Protein AF-A0A6J6CM61-F1 (afdb_monomer_lite)

Sequence (109 aa):
MPRGILTTISLKLTKDISLEEARSFYRDFFIETPFVSLLPDDQMPKTSSLTGSNFAQMQIAIDQHTKRFTVSIAIDNLGKGASAQAIQNANLMCGYDVTSGLLGNGLGA

Structure (mmCIF, N/CA/C/O backbone):
data_AF-A0A6J6CM61-F1
#
_entry.id   AF-A0A6J6CM61-F1
#
loop_
_atom_site.group_PDB
_atom_site.id
_atom_site.type_symbol
_atom_site.label_atom_id
_atom_site.label_alt_id
_atom_site.label_comp_id
_atom_site.label_asym_id
_atom_site.label_entity_id
_atom_site.label_seq_id
_atom_site.pdbx_PDB_ins_code
_atom_site.Cartn_x
_atom_site.Cartn_y
_atom_site.Cartn_z
_atom_site.occupancy
_atom_site.B_iso_or_equiv
_atom_site.auth_seq_id
_atom_site.auth_comp_id
_atom_site.auth_asym_id
_atom_site.auth_atom_id
_atom_site.pdbx_PDB_model_num
ATOM 1 N N . MET A 1 1 ? 11.833 -15.558 2.838 1.00 61.81 1 MET A N 1
ATOM 2 C CA . MET A 1 1 ? 11.469 -14.705 1.685 1.00 61.81 1 MET A CA 1
ATOM 3 C C . MET A 1 1 ? 12.610 -13.731 1.430 1.00 61.81 1 MET A C 1
ATOM 5 O O . MET A 1 1 ? 13.032 -13.114 2.398 1.00 61.81 1 MET A O 1
ATOM 9 N N . PRO A 1 2 ? 13.136 -13.610 0.199 1.00 84.56 2 PRO A N 1
ATOM 10 C CA . PRO A 1 2 ? 14.241 -12.692 -0.097 1.00 84.56 2 PRO A CA 1
ATOM 11 C C . PRO A 1 2 ? 13.803 -11.229 -0.288 1.00 84.56 2 PRO A C 1
ATOM 13 O O . PRO A 1 2 ? 14.654 -10.346 -0.285 1.00 84.56 2 PRO A O 1
ATOM 16 N N . ARG A 1 3 ? 12.503 -10.964 -0.484 1.00 92.12 3 ARG A N 1
ATOM 17 C CA . ARG A 1 3 ? 11.947 -9.627 -0.731 1.00 92.12 3 ARG A CA 1
ATOM 18 C C . ARG A 1 3 ? 10.656 -9.410 0.053 1.00 92.12 3 ARG A C 1
ATOM 20 O O . ARG A 1 3 ? 9.928 -10.367 0.316 1.00 92.12 3 ARG A O 1
ATOM 27 N N . GLY A 1 4 ? 10.389 -8.155 0.390 1.00 96.44 4 GLY A N 1
ATOM 28 C CA . GLY A 1 4 ? 9.172 -7.696 1.046 1.00 96.44 4 GLY A CA 1
ATOM 29 C C . GLY A 1 4 ? 9.428 -6.859 2.296 1.00 96.44 4 GLY A C 1
ATOM 30 O O . GLY A 1 4 ? 10.282 -7.196 3.111 1.00 96.44 4 GLY A O 1
ATOM 31 N N . ILE A 1 5 ? 8.635 -5.804 2.476 1.00 98.25 5 ILE A N 1
ATOM 32 C CA . ILE A 1 5 ? 8.449 -5.122 3.763 1.00 98.25 5 ILE A CA 1
ATOM 33 C C . ILE A 1 5 ? 6.963 -5.175 4.103 1.00 98.25 5 ILE A C 1
ATOM 35 O O . ILE A 1 5 ? 6.131 -4.814 3.273 1.00 98.25 5 ILE A O 1
ATOM 39 N N . LEU A 1 6 ? 6.652 -5.614 5.323 1.00 98.12 6 LEU A N 1
ATOM 40 C CA . LEU A 1 6 ? 5.339 -5.462 5.942 1.00 98.12 6 LEU A CA 1
ATOM 41 C C . LEU A 1 6 ? 5.487 -4.501 7.120 1.00 98.12 6 LEU A C 1
ATOM 43 O O . LEU A 1 6 ? 6.140 -4.826 8.111 1.00 98.12 6 LEU A O 1
ATOM 47 N N . THR A 1 7 ? 4.867 -3.334 7.021 1.00 98.38 7 THR A N 1
ATOM 48 C CA . THR A 1 7 ? 4.858 -2.331 8.086 1.00 98.38 7 THR A CA 1
ATOM 49 C C . THR A 1 7 ? 3.507 -2.352 8.777 1.00 98.38 7 THR A C 1
ATOM 51 O O . THR A 1 7 ? 2.476 -2.318 8.112 1.00 98.38 7 THR A O 1
ATOM 54 N N . THR A 1 8 ? 3.507 -2.375 10.110 1.00 97.94 8 THR A N 1
ATOM 55 C CA . THR A 1 8 ? 2.302 -2.178 10.924 1.00 97.94 8 THR A CA 1
ATOM 56 C C . THR A 1 8 ? 2.480 -0.927 11.770 1.00 97.94 8 THR A C 1
ATOM 58 O O . THR A 1 8 ? 3.366 -0.862 12.619 1.00 97.94 8 THR A O 1
ATOM 61 N N . ILE A 1 9 ? 1.651 0.078 11.516 1.00 98.25 9 ILE A N 1
ATOM 62 C CA . ILE A 1 9 ? 1.662 1.369 12.199 1.00 98.25 9 ILE A CA 1
ATOM 63 C C . ILE A 1 9 ? 0.496 1.366 13.179 1.00 98.25 9 ILE A C 1
ATOM 65 O O . ILE A 1 9 ? -0.643 1.215 12.753 1.00 98.25 9 ILE A O 1
ATOM 69 N N . SER A 1 10 ? 0.767 1.536 14.474 1.00 97.56 10 SER A N 1
ATOM 70 C CA . SER A 1 10 ? -0.263 1.599 15.516 1.00 97.56 10 SER A CA 1
ATOM 71 C C . SER A 1 10 ? -0.272 2.971 16.181 1.00 97.56 10 SER A C 1
ATOM 73 O O . SER A 1 10 ? 0.754 3.455 16.659 1.00 97.56 10 SER A O 1
ATOM 75 N N . LEU A 1 11 ? -1.441 3.602 16.224 1.00 96.81 11 LEU A N 1
ATOM 76 C CA . LEU A 1 11 ? -1.651 4.964 16.708 1.00 96.81 11 LEU A CA 1
ATOM 77 C C . LEU A 1 11 ? -2.824 4.988 17.690 1.00 96.81 11 LEU A C 1
ATOM 79 O O . LEU A 1 11 ? -3.737 4.166 17.609 1.00 96.81 11 LEU A O 1
ATOM 83 N N . LYS A 1 12 ? -2.800 5.917 18.648 1.00 97.44 12 LYS A N 1
ATOM 84 C CA . LYS A 1 12 ? -3.941 6.155 19.541 1.00 97.44 12 LYS A CA 1
ATOM 85 C C . LYS A 1 12 ? -4.836 7.217 18.913 1.00 97.44 12 LYS A C 1
ATOM 87 O O . LYS A 1 12 ? -4.350 8.294 18.578 1.00 97.44 12 LYS A O 1
ATOM 92 N N . LEU A 1 13 ? -6.124 6.927 18.785 1.00 96.56 13 LEU A N 1
ATOM 93 C CA . LEU A 1 13 ? -7.107 7.892 18.313 1.00 96.56 13 LEU A CA 1
ATOM 94 C C . LEU A 1 13 ? -7.338 8.975 19.372 1.00 96.56 13 LEU A C 1
ATOM 96 O O . LEU A 1 13 ? -7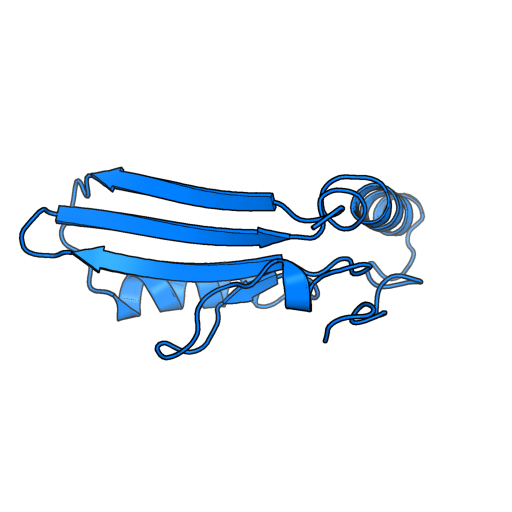.540 8.687 20.554 1.00 96.56 13 LEU A O 1
ATOM 100 N N . THR A 1 14 ? -7.301 10.232 18.936 1.00 95.81 14 THR A N 1
ATOM 101 C CA . THR A 1 14 ? -7.628 11.408 19.760 1.00 95.81 14 THR A CA 1
ATOM 102 C C . THR A 1 14 ? -9.098 11.806 19.647 1.00 95.81 14 THR A C 1
ATOM 104 O O . THR A 1 14 ? -9.598 12.551 20.487 1.00 95.81 14 THR A O 1
ATOM 107 N N . LYS A 1 15 ? -9.789 11.298 18.624 1.00 93.94 15 LYS A N 1
ATOM 108 C CA . LYS A 1 15 ? -11.218 11.467 18.362 1.00 93.94 15 LYS A CA 1
ATOM 109 C C . LYS A 1 15 ? -11.796 10.129 17.932 1.00 93.94 15 LYS A C 1
ATOM 111 O O . LYS A 1 15 ? -11.089 9.331 17.318 1.00 93.94 15 LYS A O 1
ATOM 116 N N . ASP A 1 16 ? -13.063 9.908 18.242 1.00 93.31 16 ASP A N 1
ATOM 117 C CA . ASP A 1 16 ? -13.760 8.713 17.788 1.00 93.31 16 ASP A CA 1
ATOM 118 C C . ASP A 1 16 ? -14.116 8.885 16.309 1.00 93.31 16 ASP A C 1
ATOM 120 O O . ASP A 1 16 ? -14.725 9.882 15.926 1.00 93.31 16 ASP A O 1
ATOM 124 N N . ILE A 1 17 ? -13.667 7.934 15.491 1.00 95.94 17 ILE A N 1
ATOM 125 C CA . ILE A 1 17 ? -13.972 7.831 14.063 1.00 95.94 17 ILE A CA 1
ATOM 126 C C . ILE A 1 17 ? -14.396 6.393 13.776 1.00 95.94 17 ILE A C 1
ATOM 128 O O . ILE A 1 17 ? -13.888 5.447 14.391 1.00 95.94 17 ILE A O 1
ATOM 132 N N . SER A 1 18 ? -15.330 6.220 12.854 1.00 95.56 18 SER A N 1
ATOM 133 C CA . SER A 1 18 ? -15.720 4.899 12.377 1.00 95.56 18 SER A CA 1
ATOM 134 C C . SER A 1 18 ? -14.662 4.316 11.434 1.00 95.56 18 SER A C 1
ATOM 136 O O . SER A 1 18 ? -13.856 5.033 10.833 1.00 95.56 18 SER A O 1
ATOM 138 N N . LEU A 1 19 ? -14.667 2.988 11.291 1.00 95.44 19 LEU A N 1
ATOM 139 C CA . LEU A 1 19 ? -13.806 2.311 10.323 1.00 95.44 19 LEU A CA 1
ATOM 140 C C . LEU A 1 19 ? -14.118 2.768 8.890 1.00 95.44 19 LEU A C 1
ATOM 142 O O . LEU A 1 19 ? -13.185 2.991 8.126 1.00 95.44 19 LEU A O 1
ATOM 146 N N . GLU A 1 20 ? -15.394 2.954 8.541 1.00 96.25 20 GLU A N 1
ATOM 147 C CA . GLU A 1 20 ? -15.785 3.367 7.187 1.00 96.25 20 GLU A CA 1
ATOM 148 C C . GLU A 1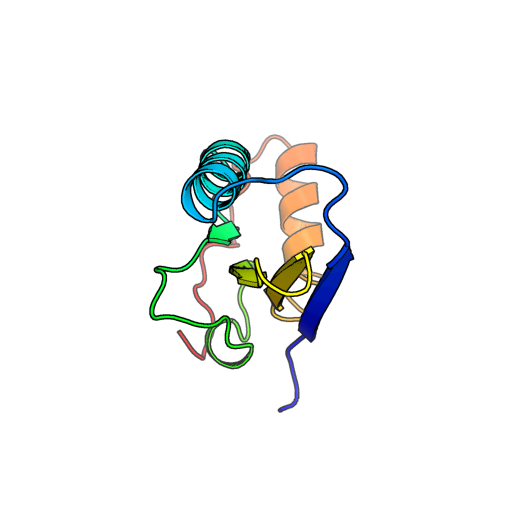 20 ? -15.312 4.786 6.858 1.00 96.25 20 GLU A C 1
ATOM 150 O O . GLU A 1 20 ? -14.754 5.001 5.788 1.00 96.25 20 GLU A O 1
ATOM 155 N N . GLU A 1 21 ? -15.433 5.739 7.789 1.00 96.50 21 GLU A N 1
ATOM 156 C CA . GLU A 1 21 ? -14.889 7.092 7.596 1.00 96.50 21 GLU A CA 1
ATOM 157 C C . GLU A 1 21 ? -13.376 7.054 7.351 1.00 96.50 21 GLU A C 1
ATOM 159 O O . GLU A 1 21 ? -12.871 7.701 6.432 1.00 96.50 21 GLU A O 1
ATOM 164 N N . ALA A 1 22 ? -12.643 6.260 8.139 1.00 95.75 22 ALA A N 1
ATOM 165 C CA . ALA A 1 22 ? -11.207 6.106 7.951 1.00 95.75 22 ALA A CA 1
ATOM 166 C C . ALA A 1 22 ? -10.869 5.440 6.609 1.00 95.75 22 ALA A C 1
ATOM 168 O O . ALA A 1 22 ? -9.943 5.871 5.924 1.00 95.75 22 ALA A O 1
ATOM 169 N N . ARG A 1 23 ? -11.616 4.404 6.211 1.00 96.44 23 ARG A N 1
ATOM 170 C CA . ARG A 1 23 ? -11.432 3.727 4.923 1.00 96.44 23 ARG A CA 1
ATOM 171 C C . ARG A 1 23 ? -11.722 4.669 3.761 1.00 96.44 23 ARG A C 1
ATOM 173 O O . ARG A 1 23 ? -10.894 4.729 2.858 1.00 96.44 23 ARG A O 1
ATOM 180 N N . SER A 1 24 ? -12.815 5.436 3.805 1.00 96.94 24 SER A N 1
ATOM 181 C CA . SER A 1 24 ? -13.144 6.445 2.788 1.00 96.94 24 SER A CA 1
ATOM 182 C C . SER A 1 24 ? -12.015 7.454 2.634 1.00 96.94 24 SER A C 1
ATOM 184 O O . SER A 1 24 ? -11.531 7.632 1.525 1.00 96.94 24 SER A O 1
ATOM 186 N N . PHE A 1 25 ? -11.500 8.006 3.739 1.00 96.31 25 PHE A N 1
ATOM 187 C CA . PHE A 1 25 ? -10.396 8.968 3.692 1.00 96.31 25 PHE A CA 1
ATOM 188 C C . PHE A 1 25 ? -9.188 8.445 2.900 1.00 96.31 25 PHE A C 1
ATOM 190 O O . PHE A 1 25 ? -8.655 9.143 2.041 1.00 96.31 25 PHE A O 1
ATOM 197 N N . TYR A 1 26 ? -8.760 7.206 3.158 1.00 96.88 26 TYR A N 1
ATOM 198 C CA . TYR A 1 26 ? -7.634 6.612 2.433 1.00 96.88 26 TYR A CA 1
ATOM 199 C C . TYR A 1 26 ? -7.977 6.233 0.990 1.00 96.88 26 TYR A C 1
ATOM 201 O O . TYR A 1 26 ? -7.119 6.359 0.117 1.00 96.88 26 TYR A O 1
ATOM 209 N N . ARG A 1 27 ? -9.210 5.781 0.731 1.00 95.75 27 ARG A N 1
ATOM 210 C CA . ARG A 1 27 ? -9.704 5.481 -0.621 1.00 95.75 27 ARG A CA 1
ATOM 211 C C . ARG A 1 27 ? -9.661 6.734 -1.492 1.00 95.75 27 ARG A C 1
ATOM 213 O O . ARG A 1 27 ? -9.089 6.696 -2.573 1.00 95.75 27 ARG A O 1
ATOM 220 N N . ASP A 1 28 ? -10.191 7.834 -0.969 1.00 96.94 28 ASP A N 1
ATOM 221 C CA . ASP A 1 28 ? -10.268 9.125 -1.649 1.00 96.94 28 ASP A CA 1
ATOM 222 C C . ASP A 1 28 ? -8.872 9.724 -1.840 1.00 96.94 28 ASP A C 1
ATOM 224 O O . ASP A 1 28 ? -8.549 10.233 -2.909 1.00 96.94 28 ASP A O 1
ATOM 228 N N . PHE A 1 29 ? -8.000 9.606 -0.833 1.00 97.50 29 PHE A N 1
ATOM 229 C CA . PHE A 1 29 ? -6.624 10.097 -0.922 1.00 97.50 29 PHE A CA 1
ATOM 230 C C . PHE A 1 29 ? -5.809 9.391 -2.017 1.00 97.50 29 PHE A C 1
ATOM 232 O O . PHE A 1 29 ? -5.005 10.028 -2.697 1.00 97.50 29 PHE A O 1
ATOM 239 N N . PHE A 1 30 ? -6.002 8.081 -2.196 1.00 96.62 30 PHE A N 1
ATOM 240 C CA . PHE A 1 30 ? -5.250 7.279 -3.163 1.00 96.62 30 PHE A CA 1
ATOM 241 C C . PHE A 1 30 ? -5.990 7.016 -4.482 1.00 96.62 30 PHE A C 1
ATOM 243 O O . PHE A 1 30 ? -5.453 6.286 -5.311 1.00 96.62 30 PHE A O 1
ATOM 250 N N . ILE A 1 31 ? -7.163 7.614 -4.723 1.00 94.44 31 ILE A N 1
ATOM 251 C CA . ILE A 1 31 ? -8.009 7.285 -5.886 1.00 94.44 31 ILE A CA 1
ATOM 252 C C . ILE A 1 31 ? -7.307 7.500 -7.236 1.00 94.44 31 ILE A C 1
ATOM 254 O O . ILE A 1 31 ? -7.422 6.669 -8.131 1.00 94.44 31 ILE A O 1
ATOM 258 N N . GLU A 1 32 ? -6.493 8.552 -7.344 1.00 92.56 32 GLU A N 1
ATOM 259 C CA . GLU A 1 32 ? -5.707 8.872 -8.546 1.00 92.56 32 GLU A CA 1
ATOM 260 C C . GLU A 1 32 ? -4.310 8.219 -8.543 1.00 92.56 32 GLU A C 1
ATOM 262 O O . GLU A 1 32 ? -3.489 8.463 -9.427 1.00 92.56 32 GLU A O 1
ATOM 267 N N . THR A 1 33 ? -3.982 7.418 -7.523 1.00 93.00 33 THR A N 1
ATOM 268 C CA . THR A 1 33 ? -2.666 6.782 -7.403 1.00 93.00 33 THR A CA 1
ATOM 269 C C . THR A 1 33 ? -2.697 5.366 -7.981 1.00 93.00 33 THR A C 1
ATOM 271 O O . THR A 1 33 ? -3.252 4.464 -7.357 1.00 93.00 33 THR A O 1
ATOM 274 N N . PRO A 1 34 ? -1.995 5.091 -9.095 1.00 93.44 34 PRO A N 1
ATOM 275 C CA . PRO A 1 34 ? -2.080 3.794 -9.773 1.00 93.44 34 PRO A CA 1
ATOM 276 C C . PRO A 1 34 ? -1.417 2.640 -9.007 1.00 93.44 34 PRO A C 1
ATOM 278 O O . PRO A 1 34 ? -1.610 1.482 -9.355 1.00 93.44 34 PRO A O 1
ATOM 281 N N . PHE A 1 35 ? -0.610 2.932 -7.984 1.00 97.06 35 PHE A N 1
ATOM 282 C CA . PHE A 1 35 ? 0.252 1.950 -7.318 1.00 97.06 35 PHE A CA 1
ATOM 283 C C . PHE A 1 35 ? -0.129 1.634 -5.872 1.00 97.06 35 PHE A C 1
ATOM 285 O O . PHE A 1 35 ? 0.587 0.871 -5.227 1.00 97.06 35 PHE A O 1
ATOM 292 N N . VAL A 1 36 ? -1.190 2.226 -5.325 1.00 97.31 36 VAL A N 1
ATOM 293 C CA . VAL A 1 36 ? -1.599 2.002 -3.931 1.00 97.31 36 VAL A CA 1
ATOM 294 C C . VAL A 1 36 ? -3.021 1.474 -3.915 1.00 97.31 36 VAL A C 1
ATOM 296 O O . VAL A 1 36 ? -3.912 2.066 -4.510 1.00 97.31 36 VAL A O 1
ATOM 299 N N . SER A 1 37 ? -3.241 0.363 -3.220 1.00 95.38 37 SER A N 1
ATOM 300 C CA . SER A 1 37 ? -4.566 -0.242 -3.104 1.00 95.38 37 SER A CA 1
ATOM 301 C C . SER A 1 37 ? -4.939 -0.453 -1.644 1.00 95.38 37 SER A C 1
ATOM 303 O O . SER A 1 37 ? -4.274 -1.207 -0.928 1.00 95.38 37 SER A O 1
ATOM 305 N N . LEU A 1 38 ? -6.033 0.183 -1.215 1.00 97.56 38 LEU A N 1
ATOM 306 C CA . LEU A 1 38 ? -6.737 -0.189 0.008 1.00 97.56 38 LEU A CA 1
ATOM 307 C C . LEU A 1 38 ? -7.523 -1.473 -0.262 1.00 97.56 38 LEU A C 1
ATOM 309 O O . LEU A 1 38 ? -8.430 -1.490 -1.092 1.00 97.56 38 LEU A O 1
ATOM 313 N N . LEU A 1 39 ? -7.154 -2.551 0.423 1.00 96.88 39 LEU A N 1
ATOM 314 C CA . LEU A 1 39 ? -7.764 -3.855 0.211 1.00 96.88 39 LEU A CA 1
ATOM 315 C C . LEU A 1 39 ? -9.208 -3.917 0.753 1.00 96.88 39 LEU A C 1
ATOM 317 O O . LEU A 1 39 ? -9.561 -3.184 1.694 1.00 96.88 39 LEU A O 1
ATOM 321 N N . PRO A 1 40 ? -10.048 -4.812 0.197 1.00 94.62 40 PRO A N 1
ATOM 322 C CA . PRO A 1 40 ? -11.331 -5.187 0.793 1.00 94.62 40 PRO A CA 1
ATOM 323 C C . PRO A 1 40 ? -11.179 -5.639 2.251 1.00 94.62 40 PRO A C 1
ATOM 325 O O . PRO A 1 40 ? -10.124 -6.136 2.637 1.00 94.62 40 PRO A O 1
ATOM 328 N N . ASP A 1 41 ? -12.214 -5.444 3.067 1.00 88.81 41 ASP A N 1
ATOM 329 C CA . ASP A 1 41 ? -12.196 -5.649 4.527 1.00 88.81 41 ASP A CA 1
ATOM 330 C C . ASP A 1 41 ? -11.782 -7.070 4.956 1.00 88.81 41 ASP A C 1
ATOM 332 O O . ASP A 1 41 ? -11.233 -7.257 6.038 1.00 88.81 41 ASP A O 1
ATOM 336 N N . ASP A 1 42 ? -12.004 -8.070 4.104 1.00 90.94 42 ASP A N 1
ATOM 337 C CA . ASP A 1 42 ? -11.676 -9.480 4.332 1.00 90.94 42 ASP A CA 1
ATOM 338 C C . ASP A 1 42 ? -10.244 -9.864 3.910 1.00 90.94 42 ASP A C 1
ATOM 340 O O . ASP A 1 42 ? -9.842 -11.025 4.023 1.00 90.94 42 ASP A O 1
ATOM 344 N N . GLN A 1 43 ? -9.449 -8.901 3.440 1.00 95.75 43 GLN A N 1
ATOM 345 C CA . GLN A 1 43 ? -8.105 -9.133 2.923 1.00 95.75 43 GLN A CA 1
ATOM 346 C C . GLN A 1 43 ? -7.038 -8.369 3.707 1.00 95.75 43 GLN A C 1
ATOM 348 O O . GLN A 1 43 ? -7.213 -7.222 4.117 1.00 95.75 43 GLN A O 1
ATOM 353 N N . MET A 1 44 ? -5.880 -9.014 3.863 1.00 96.75 44 MET A N 1
ATOM 354 C CA . MET A 1 44 ? -4.693 -8.431 4.487 1.00 96.75 44 MET A CA 1
ATOM 355 C C . MET A 1 44 ? -3.557 -8.293 3.469 1.00 96.75 44 MET A C 1
ATOM 357 O O . MET A 1 44 ? -3.405 -9.183 2.626 1.00 96.75 44 MET A O 1
ATOM 361 N N . PRO A 1 45 ? -2.721 -7.240 3.567 1.00 97.25 45 PRO A N 1
ATOM 362 C CA . PRO A 1 45 ? -1.567 -7.060 2.697 1.00 97.25 45 PRO A CA 1
ATOM 363 C C . PRO A 1 45 ? -0.590 -8.224 2.829 1.00 97.25 45 PRO A C 1
ATOM 365 O O . PRO A 1 45 ? -0.252 -8.640 3.941 1.00 97.25 45 PRO A O 1
ATOM 368 N N . LYS A 1 46 ? -0.100 -8.730 1.696 1.00 95.19 46 LYS A N 1
ATOM 369 C CA . LYS A 1 46 ? 0.882 -9.818 1.661 1.00 95.19 46 LYS A CA 1
ATOM 370 C C . LYS A 1 46 ? 2.090 -9.372 0.854 1.00 95.19 46 LYS A C 1
ATOM 372 O O . LYS A 1 46 ? 1.980 -8.961 -0.293 1.00 95.19 46 LYS A O 1
ATOM 377 N N . THR A 1 47 ? 3.278 -9.486 1.437 1.00 95.44 47 THR A N 1
ATOM 378 C CA . THR A 1 47 ? 4.520 -9.165 0.720 1.00 95.44 47 THR A CA 1
ATOM 379 C C . THR A 1 47 ? 4.747 -10.095 -0.468 1.00 95.44 47 THR A C 1
ATOM 381 O O . THR A 1 47 ? 5.245 -9.658 -1.502 1.00 95.44 47 THR A O 1
ATOM 384 N N . SER A 1 48 ? 4.330 -11.361 -0.358 1.00 94.19 48 SER A N 1
ATOM 385 C CA . SER A 1 48 ? 4.467 -12.348 -1.430 1.00 94.19 48 SER A CA 1
ATOM 386 C C . SER A 1 48 ? 3.740 -11.932 -2.709 1.00 94.19 48 SER A C 1
ATOM 388 O O . SER A 1 48 ? 4.329 -12.067 -3.779 1.00 94.19 48 SER A O 1
ATOM 390 N N . SER A 1 49 ? 2.535 -11.351 -2.605 1.00 93.19 49 SER A N 1
ATOM 391 C CA . SER A 1 49 ? 1.744 -10.907 -3.766 1.00 93.19 49 SER A CA 1
ATOM 392 C C . SER A 1 49 ? 2.291 -9.667 -4.465 1.00 93.19 49 SER A C 1
ATOM 394 O O . SER A 1 49 ? 1.768 -9.268 -5.494 1.00 93.19 49 SER A O 1
ATOM 396 N N . LEU A 1 50 ? 3.334 -9.045 -3.912 1.00 95.00 50 LEU A N 1
ATOM 397 C CA . LEU A 1 50 ? 3.926 -7.818 -4.446 1.00 95.00 50 LEU A CA 1
ATOM 398 C C . LEU A 1 50 ? 5.337 -8.024 -4.992 1.00 95.00 50 LEU A C 1
ATOM 400 O O . LEU A 1 50 ? 5.926 -7.078 -5.512 1.00 95.00 50 LEU A O 1
ATOM 404 N N . THR A 1 51 ? 5.881 -9.238 -4.888 1.00 95.00 51 THR A N 1
ATOM 405 C CA . THR A 1 51 ? 7.259 -9.560 -5.279 1.00 95.00 51 THR A CA 1
ATOM 406 C C . THR A 1 51 ? 7.534 -9.155 -6.727 1.00 95.00 51 THR A C 1
ATOM 408 O O . THR A 1 51 ? 6.925 -9.687 -7.646 1.00 95.00 51 THR A O 1
ATOM 411 N N . GLY A 1 52 ? 8.496 -8.264 -6.951 1.00 93.69 52 GLY A N 1
ATOM 412 C CA . GLY A 1 52 ? 8.882 -7.766 -8.272 1.00 93.69 52 GLY A CA 1
ATOM 413 C C . GLY A 1 52 ? 7.985 -6.660 -8.832 1.00 93.69 52 GLY A C 1
ATOM 414 O O . GLY A 1 52 ? 8.101 -6.360 -10.015 1.00 93.69 52 GLY A O 1
ATOM 415 N N . SER A 1 53 ? 7.110 -6.065 -8.020 1.00 95.12 53 SER A N 1
ATOM 416 C CA . SER A 1 53 ? 6.159 -5.036 -8.454 1.00 95.12 53 SER A CA 1
ATOM 417 C C . SER A 1 53 ? 6.467 -3.638 -7.892 1.00 95.12 53 SER A C 1
ATOM 419 O O . SER A 1 53 ? 7.255 -3.481 -6.952 1.00 95.12 53 SER A O 1
ATOM 421 N N . ASN A 1 54 ? 5.810 -2.612 -8.449 1.00 97.25 54 ASN A N 1
ATOM 422 C CA . ASN A 1 54 ? 5.787 -1.247 -7.903 1.00 97.25 54 ASN A CA 1
ATOM 423 C C . ASN A 1 54 ? 4.540 -0.965 -7.037 1.00 97.25 54 ASN A C 1
ATOM 425 O O . ASN A 1 54 ? 4.296 0.181 -6.656 1.00 97.25 54 ASN A O 1
ATOM 429 N N . PHE A 1 55 ? 3.729 -1.982 -6.743 1.00 97.00 55 PHE A N 1
ATOM 430 C CA . PHE A 1 55 ? 2.486 -1.809 -6.000 1.00 97.00 55 PHE A CA 1
ATOM 431 C C . PHE A 1 55 ? 2.712 -1.822 -4.483 1.00 97.00 55 PHE A C 1
ATOM 433 O O . PHE A 1 55 ? 3.659 -2.417 -3.960 1.00 97.00 55 PHE A O 1
ATOM 440 N N . ALA A 1 56 ? 1.796 -1.167 -3.777 1.00 97.56 56 ALA A N 1
ATOM 441 C CA . ALA A 1 56 ? 1.631 -1.221 -2.339 1.00 97.56 56 ALA A CA 1
ATOM 442 C C . ALA A 1 56 ? 0.200 -1.657 -2.015 1.00 97.56 56 ALA A C 1
ATOM 444 O O . ALA A 1 56 ? -0.766 -1.112 -2.549 1.00 97.56 56 ALA A O 1
ATOM 445 N N . GLN A 1 57 ? 0.067 -2.615 -1.106 1.00 97.44 57 GLN A N 1
ATOM 446 C CA . GLN A 1 57 ? -1.224 -3.003 -0.544 1.00 97.44 57 GLN A CA 1
ATOM 447 C C . GLN A 1 57 ? -1.336 -2.462 0.867 1.00 97.44 57 GLN A C 1
ATOM 449 O O . GLN A 1 57 ? -0.382 -2.565 1.640 1.00 97.44 57 GLN A O 1
ATOM 454 N N . MET A 1 58 ? -2.506 -1.945 1.222 1.00 98.12 58 MET A N 1
ATOM 455 C CA . MET A 1 58 ? -2.776 -1.480 2.571 1.00 98.12 58 MET A CA 1
ATOM 456 C C . MET A 1 58 ? -4.101 -1.995 3.117 1.00 98.12 58 MET A C 1
ATOM 458 O O . MET A 1 58 ? -5.046 -2.242 2.372 1.00 98.12 58 MET A O 1
ATOM 462 N N . GLN A 1 59 ? -4.160 -2.122 4.439 1.00 97.88 59 GLN A N 1
ATOM 463 C CA . GLN A 1 59 ? -5.382 -2.381 5.184 1.00 97.88 59 GLN A CA 1
ATOM 464 C C . GLN A 1 59 ? -5.397 -1.557 6.468 1.00 97.88 59 GLN A C 1
ATOM 466 O O . GLN A 1 59 ? -4.349 -1.258 7.044 1.00 97.88 59 GLN A O 1
ATOM 471 N N . ILE A 1 60 ? -6.598 -1.191 6.901 1.00 97.31 60 ILE A N 1
ATOM 472 C CA . ILE A 1 60 ? -6.855 -0.346 8.058 1.00 97.31 60 ILE A CA 1
ATOM 473 C C . ILE A 1 60 ? -7.752 -1.105 9.030 1.00 97.31 60 ILE A C 1
ATOM 475 O O . ILE A 1 60 ? -8.722 -1.737 8.622 1.00 97.31 60 ILE A O 1
ATOM 479 N N . ALA A 1 61 ? -7.450 -0.997 10.319 1.00 96.00 61 ALA A N 1
ATOM 480 C CA . ALA A 1 61 ? -8.278 -1.517 11.395 1.00 96.00 61 ALA A CA 1
ATOM 481 C C . ALA A 1 61 ? -8.431 -0.479 12.512 1.00 96.00 61 ALA A C 1
ATOM 483 O O . ALA A 1 61 ? -7.508 0.289 12.802 1.00 96.00 61 ALA A O 1
ATOM 484 N N . ILE A 1 62 ? -9.593 -0.489 13.165 1.00 96.81 62 ILE A N 1
ATOM 485 C CA . ILE A 1 62 ? -9.872 0.317 14.354 1.00 96.81 62 ILE A CA 1
ATOM 486 C C . ILE A 1 62 ? -10.381 -0.598 15.455 1.00 96.81 62 ILE A C 1
ATOM 488 O O . ILE A 1 62 ? -11.422 -1.231 15.311 1.00 96.81 62 ILE A O 1
ATOM 492 N N . ASP A 1 63 ? -9.669 -0.615 16.575 1.00 95.56 63 ASP A N 1
ATOM 493 C CA . ASP A 1 63 ? -10.184 -1.143 17.830 1.00 95.56 63 ASP A CA 1
ATOM 494 C C . ASP A 1 63 ? -10.808 0.013 18.623 1.00 95.56 63 ASP A C 1
ATOM 496 O O . ASP A 1 63 ? -10.112 0.884 19.157 1.00 95.56 63 ASP A O 1
ATOM 500 N N . GLN A 1 64 ? -12.141 0.023 18.679 1.00 92.94 64 GLN A N 1
ATOM 501 C CA . GLN A 1 64 ? -12.909 1.045 19.391 1.00 92.94 64 GLN A CA 1
ATOM 502 C C . GLN A 1 64 ? -12.776 0.937 20.913 1.00 92.94 64 GLN A C 1
ATOM 504 O O . GLN A 1 64 ? -12.847 1.956 21.597 1.00 92.94 64 GLN A O 1
ATOM 509 N N . HIS A 1 65 ? -12.542 -0.263 21.454 1.00 93.56 65 HIS A N 1
ATOM 510 C CA . HIS A 1 65 ? -12.403 -0.462 22.894 1.00 93.56 65 HIS A CA 1
ATOM 511 C C . HIS A 1 65 ? -11.122 0.194 23.411 1.00 93.56 65 HIS A C 1
ATOM 513 O O . HIS A 1 65 ? -11.134 0.903 24.417 1.00 93.56 65 HIS A O 1
ATOM 519 N N . THR A 1 66 ? -10.016 0.012 22.687 1.00 95.44 66 THR A N 1
ATOM 520 C CA . THR A 1 66 ? -8.710 0.570 23.070 1.00 95.44 66 THR A CA 1
ATOM 521 C C . THR A 1 66 ? -8.396 1.917 22.411 1.00 95.44 66 THR A C 1
ATOM 523 O O . THR A 1 66 ? -7.346 2.512 22.688 1.00 95.44 66 THR A O 1
ATOM 526 N N . LYS A 1 67 ? -9.299 2.42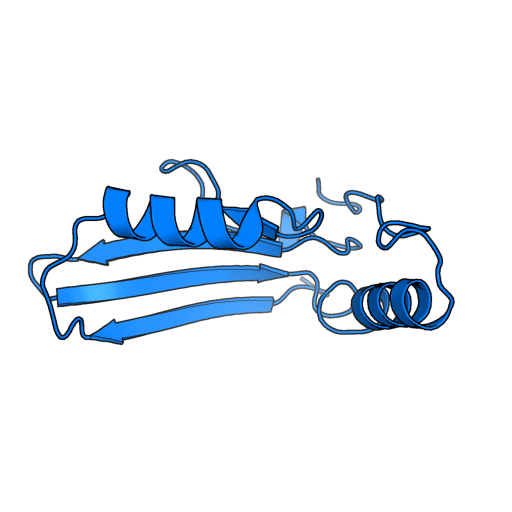3 21.558 1.00 96.19 67 LYS A N 1
ATOM 527 C CA . LYS A 1 67 ? -9.098 3.597 20.691 1.00 96.19 67 LYS A CA 1
ATOM 528 C C . LYS A 1 67 ? -7.800 3.491 19.887 1.00 96.19 67 LYS A C 1
ATOM 530 O O . LYS A 1 67 ? -7.013 4.442 19.824 1.00 96.19 67 LYS A O 1
ATOM 535 N N . ARG A 1 68 ? -7.539 2.317 19.306 1.00 97.56 68 ARG A N 1
ATOM 536 C CA . ARG A 1 68 ? -6.331 2.049 18.516 1.00 97.56 68 ARG A CA 1
ATOM 537 C C . ARG A 1 68 ? -6.638 1.994 17.033 1.00 97.56 68 ARG A C 1
ATOM 539 O O . ARG A 1 68 ? -7.442 1.191 16.581 1.00 97.56 68 ARG A O 1
ATOM 546 N N . PHE A 1 69 ? -5.934 2.833 16.287 1.00 97.75 69 PHE A N 1
ATOM 547 C CA . PHE A 1 69 ? -5.920 2.841 14.834 1.00 97.75 69 PHE A CA 1
ATOM 548 C C . PHE A 1 69 ? -4.682 2.096 14.351 1.00 97.75 69 PHE A C 1
ATOM 550 O O . PHE A 1 69 ? -3.573 2.403 14.793 1.00 97.75 69 PHE A O 1
ATOM 557 N N . THR A 1 70 ? -4.861 1.121 13.467 1.00 97.50 70 THR A N 1
ATOM 558 C CA . THR A 1 70 ? -3.759 0.340 12.908 1.00 97.50 70 THR A CA 1
ATOM 559 C C . THR A 1 70 ? -3.804 0.365 11.390 1.00 97.50 70 THR A C 1
ATOM 561 O O . THR A 1 70 ? -4.857 0.155 10.796 1.00 97.50 70 THR A O 1
ATOM 564 N N . VAL A 1 71 ? -2.649 0.596 10.768 1.00 98.12 71 VAL A N 1
ATOM 565 C CA . VAL A 1 71 ? -2.460 0.484 9.318 1.00 98.12 71 VAL A CA 1
ATOM 566 C C . VAL A 1 71 ? -1.408 -0.574 9.051 1.00 98.12 71 VAL A C 1
ATOM 568 O O . VAL A 1 71 ? -0.289 -0.476 9.555 1.00 98.12 71 VAL A O 1
ATOM 571 N N . SER A 1 72 ? -1.751 -1.564 8.238 1.00 98.31 72 SER A N 1
ATOM 572 C CA . SER A 1 72 ? -0.803 -2.538 7.706 1.00 98.31 72 SER A CA 1
ATOM 573 C C . SER A 1 72 ? -0.527 -2.216 6.244 1.00 98.31 72 SER A C 1
ATOM 575 O O . SER A 1 72 ? -1.464 -1.978 5.487 1.00 98.31 72 SER A O 1
ATOM 577 N N . ILE A 1 73 ? 0.743 -2.204 5.843 1.00 98.44 73 ILE A N 1
ATOM 578 C CA . ILE A 1 73 ? 1.174 -1.903 4.472 1.00 98.44 73 ILE A CA 1
ATOM 579 C C . ILE A 1 73 ? 2.204 -2.940 4.042 1.00 98.44 73 ILE A C 1
ATOM 581 O O . ILE A 1 73 ? 3.181 -3.158 4.756 1.00 98.44 73 ILE A O 1
ATOM 585 N N . ALA A 1 74 ? 2.009 -3.547 2.874 1.00 98.19 74 ALA A N 1
ATOM 586 C CA . ALA A 1 74 ? 2.993 -4.411 2.236 1.00 98.19 74 ALA A CA 1
ATOM 587 C C . ALA A 1 74 ? 3.529 -3.770 0.951 1.00 98.19 74 ALA A C 1
ATOM 589 O O . ALA A 1 74 ? 2.769 -3.156 0.202 1.00 98.19 74 ALA A O 1
ATOM 590 N N . ILE A 1 75 ? 4.826 -3.956 0.697 1.00 98.06 75 ILE A N 1
ATOM 591 C CA . ILE A 1 75 ? 5.523 -3.583 -0.543 1.00 98.06 75 ILE A CA 1
ATOM 592 C C . ILE A 1 75 ? 6.604 -4.614 -0.888 1.00 98.06 75 ILE A C 1
ATOM 594 O O . ILE A 1 75 ? 7.096 -5.318 -0.001 1.00 98.06 75 ILE A O 1
ATOM 598 N N . ASP A 1 76 ? 7.057 -4.640 -2.144 1.00 96.94 76 ASP A N 1
ATOM 599 C CA . ASP A 1 76 ? 8.400 -5.139 -2.467 1.00 96.94 76 ASP A CA 1
ATOM 600 C C . ASP A 1 76 ? 9.442 -4.071 -2.093 1.00 96.94 76 ASP A C 1
ATOM 602 O O . ASP A 1 76 ? 9.373 -2.926 -2.545 1.00 96.94 76 ASP A O 1
ATOM 606 N N . ASN A 1 77 ? 10.411 -4.440 -1.253 1.00 97.38 77 ASN A N 1
ATOM 607 C CA . ASN A 1 77 ? 11.431 -3.523 -0.742 1.00 97.38 77 ASN A CA 1
ATOM 608 C C . ASN A 1 77 ? 12.461 -3.087 -1.794 1.00 97.38 77 ASN A C 1
ATOM 610 O O . ASN A 1 77 ? 13.057 -2.027 -1.645 1.00 97.38 77 ASN A O 1
ATOM 614 N N . LEU A 1 78 ? 12.689 -3.890 -2.835 1.00 95.81 78 LEU A N 1
ATOM 615 C CA . LEU A 1 78 ? 13.571 -3.550 -3.951 1.00 95.81 78 LEU A CA 1
ATOM 616 C C . LEU A 1 78 ? 12.806 -2.875 -5.094 1.00 95.81 78 LEU A C 1
ATOM 618 O O . LEU A 1 78 ? 13.390 -2.065 -5.803 1.00 95.81 78 LEU A O 1
ATOM 622 N N . GLY A 1 79 ? 11.522 -3.191 -5.260 1.00 95.56 79 GLY A N 1
ATOM 623 C CA . GLY A 1 79 ? 10.604 -2.534 -6.186 1.00 95.56 79 GLY A CA 1
ATOM 624 C C . GLY A 1 79 ? 10.134 -1.191 -5.635 1.00 95.56 79 GLY A C 1
ATOM 625 O O . GLY A 1 79 ? 10.879 -0.208 -5.659 1.00 95.56 79 GLY A O 1
ATOM 626 N N . LYS A 1 80 ? 8.898 -1.147 -5.128 1.00 97.38 80 LYS A N 1
ATOM 627 C CA . LYS A 1 80 ? 8.282 0.064 -4.556 1.00 97.38 80 LYS A CA 1
ATOM 628 C C . LYS A 1 80 ? 9.107 0.707 -3.431 1.00 97.38 80 LYS A C 1
ATOM 630 O O . LYS A 1 80 ? 9.051 1.916 -3.243 1.00 97.38 80 LYS A O 1
ATOM 635 N N . GLY A 1 81 ? 9.889 -0.077 -2.691 1.00 97.44 81 GLY A N 1
ATOM 636 C CA . GLY A 1 81 ? 10.791 0.438 -1.657 1.00 97.44 81 GLY A CA 1
ATOM 637 C C . GLY A 1 81 ? 12.087 1.073 -2.178 1.00 97.44 81 GLY A C 1
ATOM 638 O O . GLY A 1 81 ? 12.766 1.745 -1.404 1.00 97.44 81 GLY A O 1
ATOM 639 N N . ALA A 1 82 ? 12.443 0.873 -3.455 1.00 98.12 82 ALA A N 1
ATOM 640 C CA . ALA A 1 82 ? 13.689 1.377 -4.029 1.00 98.12 82 ALA A CA 1
ATOM 641 C C . ALA A 1 82 ? 13.598 1.661 -5.544 1.00 98.12 82 ALA A C 1
ATOM 643 O O . ALA A 1 82 ? 13.233 2.767 -5.943 1.00 98.12 82 ALA A O 1
AT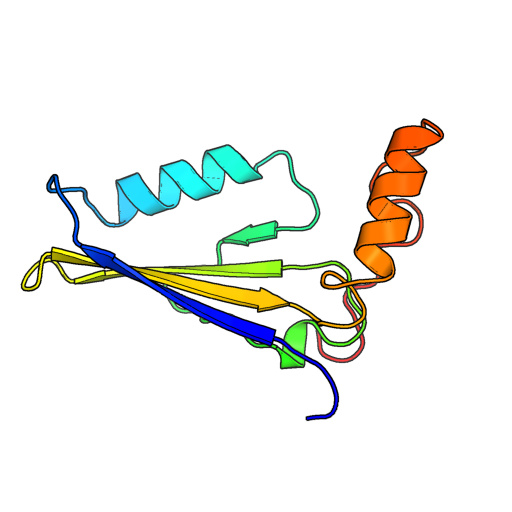OM 644 N N . SER A 1 83 ? 13.983 0.711 -6.405 1.00 97.38 83 SER A N 1
ATOM 645 C CA . SER A 1 83 ? 14.296 0.995 -7.812 1.00 97.38 83 SER A CA 1
ATOM 646 C C . SER A 1 83 ? 13.067 1.337 -8.649 1.00 97.38 83 SER A C 1
ATOM 648 O O . SER A 1 83 ? 13.120 2.262 -9.456 1.00 97.38 83 SER A O 1
ATOM 650 N N . ALA A 1 84 ? 11.945 0.650 -8.437 1.00 96.44 84 ALA A N 1
ATOM 651 C CA . ALA A 1 84 ? 10.718 0.913 -9.184 1.00 96.44 84 ALA A CA 1
ATOM 652 C C . ALA A 1 84 ? 10.128 2.290 -8.822 1.00 96.44 84 ALA A C 1
ATOM 654 O O . ALA A 1 84 ? 9.697 3.032 -9.702 1.00 96.44 84 ALA A O 1
ATOM 655 N N . GLN A 1 85 ? 10.230 2.694 -7.551 1.00 98.00 85 GLN A N 1
ATOM 656 C CA . GLN A 1 85 ? 9.875 4.045 -7.112 1.00 98.00 85 GLN A CA 1
ATOM 657 C C . GLN A 1 85 ? 10.808 5.108 -7.711 1.00 98.00 85 GLN A C 1
ATOM 659 O O . GLN A 1 85 ? 10.354 6.195 -8.065 1.00 98.00 85 GLN A O 1
ATOM 664 N N . ALA A 1 86 ? 12.102 4.807 -7.869 1.00 98.38 86 ALA A N 1
ATOM 665 C CA . ALA A 1 86 ? 13.035 5.709 -8.543 1.00 98.38 86 ALA A CA 1
ATOM 666 C C . ALA A 1 86 ? 12.662 5.918 -10.021 1.00 98.38 86 ALA A C 1
ATOM 668 O O . ALA A 1 86 ? 12.682 7.053 -10.493 1.00 98.38 86 ALA A O 1
ATOM 669 N N . ILE A 1 87 ? 12.251 4.861 -10.730 1.00 98.00 87 ILE A N 1
ATOM 670 C CA . ILE A 1 87 ? 11.720 4.974 -12.099 1.00 98.00 87 ILE A CA 1
ATOM 671 C C . ILE A 1 87 ? 10.401 5.752 -12.119 1.00 98.00 87 ILE A C 1
ATOM 673 O O . ILE A 1 87 ? 10.226 6.609 -12.978 1.00 98.00 87 ILE A O 1
ATOM 677 N N . GLN A 1 88 ? 9.509 5.538 -11.147 1.00 97.94 88 GLN A N 1
ATOM 678 C CA . GLN A 1 88 ? 8.270 6.314 -11.033 1.00 97.94 88 GLN A CA 1
ATOM 679 C C . GLN A 1 88 ? 8.565 7.819 -10.916 1.00 97.94 88 GLN A C 1
ATOM 681 O O . GLN A 1 88 ? 7.939 8.632 -11.595 1.00 97.94 88 GLN A O 1
ATOM 686 N N . ASN A 1 89 ? 9.550 8.190 -10.094 1.00 98.19 89 ASN A N 1
ATOM 687 C CA . ASN A 1 89 ? 10.001 9.575 -9.968 1.00 98.19 89 ASN A CA 1
ATOM 688 C C . ASN A 1 89 ? 10.635 10.088 -11.270 1.00 98.19 89 ASN A C 1
ATOM 690 O O . ASN A 1 89 ? 10.343 11.206 -11.686 1.00 98.19 89 ASN A O 1
ATOM 694 N N . ALA A 1 90 ? 11.467 9.280 -11.933 1.00 98.56 90 ALA A N 1
ATOM 695 C CA . ALA A 1 90 ? 12.082 9.647 -13.207 1.00 98.56 90 ALA A CA 1
ATOM 696 C C . ALA A 1 90 ? 11.033 9.888 -14.305 1.00 98.56 90 ALA A C 1
ATOM 698 O O . ALA A 1 90 ? 11.149 10.863 -15.042 1.00 98.56 90 ALA A O 1
ATOM 699 N N . ASN A 1 91 ? 9.975 9.070 -14.368 1.00 98.38 91 ASN A N 1
ATOM 700 C CA . ASN A 1 91 ? 8.858 9.276 -15.290 1.00 98.38 91 ASN A CA 1
ATOM 701 C C . ASN A 1 91 ? 8.234 10.663 -15.092 1.00 98.38 91 ASN A C 1
ATOM 703 O O . ASN A 1 91 ? 8.119 11.418 -16.054 1.00 98.38 91 ASN A O 1
ATOM 707 N N . LEU A 1 92 ? 7.926 11.032 -13.841 1.00 97.19 92 LEU A N 1
ATOM 708 C CA . LEU A 1 92 ? 7.385 12.356 -13.514 1.00 97.19 92 LEU A CA 1
ATOM 709 C C . LEU A 1 92 ? 8.345 13.487 -13.906 1.00 97.19 92 LEU A C 1
ATOM 711 O O . LEU A 1 92 ? 7.928 14.462 -14.525 1.00 97.19 92 LEU A O 1
ATOM 715 N N . MET A 1 93 ? 9.633 13.354 -13.578 1.00 98.56 93 MET A N 1
ATOM 716 C CA . MET A 1 93 ? 10.648 14.372 -13.878 1.00 98.56 93 MET A CA 1
ATOM 717 C C . MET A 1 93 ? 10.861 14.579 -15.380 1.00 98.56 93 MET A C 1
ATOM 719 O O . MET A 1 93 ? 11.155 15.691 -15.811 1.00 98.56 93 MET A O 1
ATOM 723 N N . CYS A 1 94 ? 10.723 13.520 -16.175 1.00 98.44 94 CYS A N 1
ATOM 724 C CA . CYS A 1 94 ? 10.903 13.559 -17.623 1.00 98.44 94 CYS A CA 1
ATOM 725 C C . CYS A 1 94 ? 9.602 13.822 -18.399 1.00 98.44 94 CYS A C 1
ATOM 727 O O . CYS A 1 94 ? 9.646 13.885 -19.626 1.00 98.44 94 CYS A O 1
ATOM 729 N N . GLY A 1 95 ? 8.460 13.978 -17.721 1.00 98.06 95 GLY A N 1
ATOM 730 C CA . GLY A 1 95 ? 7.163 14.201 -18.368 1.00 98.06 95 GLY A CA 1
ATOM 731 C C . GLY A 1 95 ? 6.581 12.963 -19.060 1.00 98.06 95 GLY A C 1
ATOM 732 O O . GLY A 1 95 ? 5.740 13.100 -19.946 1.00 98.06 95 GLY A O 1
ATOM 733 N N . TYR A 1 96 ? 7.023 11.763 -18.679 1.00 98.31 96 TYR A N 1
ATOM 734 C CA . TYR A 1 96 ? 6.414 10.507 -19.116 1.00 98.31 96 TYR A CA 1
ATOM 735 C C . TYR A 1 96 ? 5.192 10.157 -18.263 1.00 98.31 96 TYR A C 1
ATOM 737 O O . TYR A 1 96 ? 5.028 10.654 -17.147 1.00 98.31 96 TYR A O 1
ATOM 745 N N . ASP A 1 97 ? 4.359 9.239 -18.763 1.00 97.12 97 ASP A N 1
ATOM 746 C CA . ASP A 1 97 ? 3.297 8.647 -17.952 1.00 97.12 97 ASP A CA 1
ATOM 747 C C . ASP A 1 97 ? 3.906 7.984 -16.707 1.00 97.12 97 ASP A C 1
ATOM 749 O O . ASP A 1 97 ? 4.870 7.215 -16.809 1.00 97.12 97 ASP A O 1
ATOM 753 N N . VAL A 1 98 ? 3.344 8.277 -15.531 1.00 96.38 98 VAL A N 1
ATOM 754 C CA . VAL A 1 98 ? 3.874 7.832 -14.232 1.00 96.38 98 VAL A CA 1
ATOM 755 C C . VAL A 1 98 ? 3.976 6.306 -14.128 1.00 96.38 98 VAL A C 1
ATOM 757 O O . VAL A 1 98 ? 4.801 5.801 -13.366 1.00 96.38 98 VAL A O 1
ATOM 760 N N . THR A 1 99 ? 3.191 5.565 -14.916 1.00 97.00 99 THR A N 1
ATOM 761 C CA . THR A 1 99 ? 3.156 4.100 -14.928 1.00 97.00 99 THR A CA 1
ATOM 762 C C . THR A 1 99 ? 4.085 3.442 -15.947 1.00 97.00 99 THR A C 1
ATOM 764 O O . THR A 1 99 ? 4.227 2.215 -15.947 1.00 97.00 99 THR A O 1
ATOM 767 N N . SER A 1 100 ? 4.768 4.236 -16.776 1.00 97.44 100 SER A N 1
ATOM 768 C CA . SER A 1 100 ? 5.661 3.743 -17.829 1.00 97.44 100 SER A CA 1
ATOM 769 C C . SER A 1 100 ? 6.703 2.767 -17.272 1.00 97.44 100 SER A C 1
ATOM 771 O O . SER A 1 100 ? 7.506 3.121 -16.411 1.00 97.44 100 SER A O 1
ATOM 773 N N . GLY A 1 101 ? 6.678 1.521 -17.761 1.00 95.50 101 GLY A N 1
ATOM 774 C CA . GLY A 1 101 ? 7.601 0.455 -17.350 1.00 95.50 101 GLY A CA 1
ATOM 775 C C . GLY A 1 101 ? 7.334 -0.165 -15.970 1.00 95.50 101 GLY A C 1
ATOM 776 O O . GLY A 1 101 ? 8.163 -0.937 -15.495 1.00 95.50 101 GLY A O 1
ATOM 777 N N . LEU A 1 102 ? 6.206 0.150 -15.320 1.00 96.25 102 LEU A N 1
ATOM 778 C CA . LEU A 1 102 ? 5.953 -0.188 -13.910 1.00 96.25 102 LEU A CA 1
ATOM 779 C C . LEU A 1 102 ? 4.671 -0.996 -13.651 1.00 96.25 102 LEU A C 1
ATOM 781 O O . LEU A 1 102 ? 4.439 -1.402 -12.515 1.00 96.25 102 LEU A O 1
ATOM 785 N N . LEU A 1 103 ? 3.861 -1.273 -14.677 1.00 92.94 103 LEU A N 1
ATOM 786 C CA . LEU A 1 103 ? 2.598 -2.027 -14.560 1.00 92.94 103 LEU A CA 1
ATOM 787 C C . LEU A 1 103 ? 2.775 -3.553 -14.443 1.00 92.94 103 LEU A C 1
ATOM 789 O O . LEU A 1 103 ? 1.810 -4.306 -14.533 1.00 92.94 103 LEU A O 1
ATOM 793 N N . GLY A 1 104 ? 4.002 -4.037 -14.244 1.00 85.06 104 GLY A N 1
ATOM 794 C CA . GLY A 1 104 ? 4.224 -5.440 -13.914 1.00 85.06 104 GLY A CA 1
ATOM 795 C C . GLY A 1 104 ? 3.65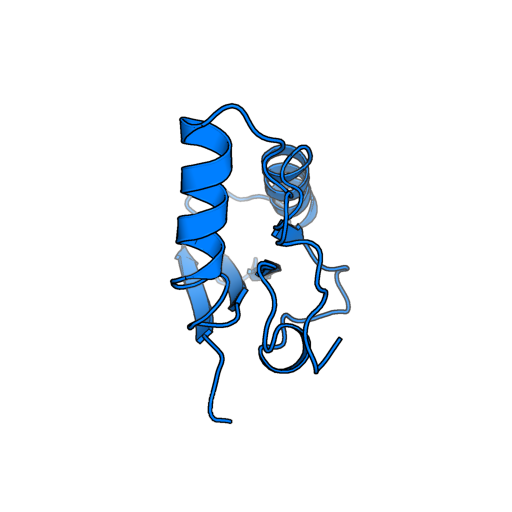6 -5.753 -12.528 1.00 85.06 104 GLY A C 1
ATOM 796 O O . GLY A 1 104 ? 4.160 -5.243 -11.528 1.00 85.06 104 GLY A O 1
ATOM 797 N N . ASN A 1 105 ? 2.653 -6.633 -12.456 1.00 69.31 105 ASN A N 1
ATOM 798 C CA . ASN A 1 105 ? 2.034 -7.055 -11.188 1.00 69.31 105 ASN A CA 1
ATOM 799 C C . ASN A 1 105 ? 2.992 -7.845 -10.271 1.00 69.31 105 ASN A C 1
ATOM 801 O O . ASN A 1 105 ? 2.680 -8.089 -9.111 1.00 69.31 105 ASN A O 1
ATOM 805 N N . GLY A 1 106 ? 4.183 -8.201 -10.759 1.00 70.25 106 GLY A N 1
ATOM 806 C CA . GLY A 1 106 ? 5.166 -8.994 -10.029 1.00 70.25 106 GLY A CA 1
ATOM 807 C C . GLY A 1 106 ? 5.026 -10.496 -10.282 1.00 70.25 106 GLY A C 1
ATOM 808 O O . GLY A 1 106 ? 4.154 -10.950 -11.013 1.00 70.25 106 GLY A O 1
ATOM 809 N N . LEU A 1 107 ? 5.931 -11.276 -9.695 1.00 76.12 107 LEU A N 1
ATOM 810 C CA . LEU A 1 107 ? 6.031 -12.732 -9.862 1.00 76.12 107 LEU A CA 1
ATOM 811 C C . LEU A 1 107 ? 5.130 -13.526 -8.901 1.00 76.12 107 LEU A C 1
ATOM 813 O O . LEU A 1 107 ? 5.108 -14.751 -8.973 1.00 76.12 107 LEU A O 1
ATOM 817 N N . GLY A 1 108 ? 4.456 -12.852 -7.966 1.00 59.91 108 GLY A N 1
ATOM 818 C CA . GLY A 1 108 ? 3.621 -13.488 -6.939 1.00 59.91 108 GLY A CA 1
ATOM 819 C C . GLY A 1 108 ? 2.158 -13.044 -6.926 1.00 59.91 108 GLY A C 1
ATOM 820 O O . GLY A 1 108 ? 1.454 -13.420 -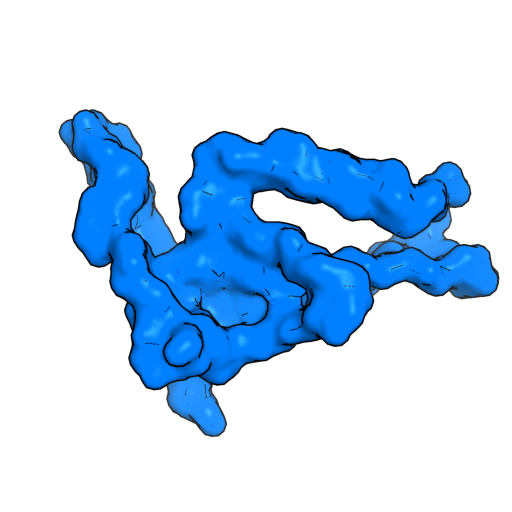5.989 1.00 59.91 108 GLY A O 1
ATOM 821 N N . ALA A 1 109 ? 1.746 -12.224 -7.898 1.00 55.31 109 ALA A N 1
ATOM 822 C CA . ALA A 1 109 ? 0.365 -11.775 -8.074 1.00 55.31 109 ALA A CA 1
ATOM 823 C C . ALA A 1 109 ? -0.558 -12.897 -8.565 1.00 55.31 109 ALA A C 1
ATOM 825 O O . ALA A 1 109 ? -0.073 -13.777 -9.313 1.00 55.31 109 ALA A O 1
#

Radius of gyration: 15.27 Å; chains: 1; bounding box: 30×29×42 Å

Secondary structure (DSSP, 8-state):
--S-EEEEEEEE-SS---HHHHHHHHHHHHTT-TTEEE--TT----SGGGTT-S-EEEEEEEETTTTEEEEEEEE-TTIIIIIHHHHHHHHHHHT--TTTTT----S--

InterPro domains:
  IPR050085 N-acetyl-gamma-glutamyl-phosphate reductase [PTHR32338] (1-105)
  IPR058924 N-acetyl-gamma-glutamyl-phosphate reductase, dimerisation domain [PF22698] (1-77)

pLDDT: mean 94.47, std 7.57, range [55.31, 98.56]

Organism: NCBI:txid449393

Foldseek 3Di:
DPWKDKDKDKDADPDDDDPVRVLVVVCVVCVVPPAEDEDDPPDDDDQLQAAPALHKYKYWDADPVRNMIMMIMMHTCCQVVHDVVVVLVVCVVVVHDSCVPGPPSHPRD